Protein 8ANV (pdb70)

Solvent-accessible surface area: 9026 Å² total; per-residue (Å²): 186,108,61,47,51,12,35,86,71,2,27,35,36,1,1,24,0,0,4,0,0,23,57,2,15,123,61,125,52,18,58,60,35,11,70,84,4,0,125,113,30,88,171,48,117,140,17,125,34,7,92,105,7,4,126,24,22,62,79,64,96,47,8,0,54,120,233,119,139,62,59,41,18,35,82,106,0,27,33,30,1,0,28,0,0,3,0,0,20,30,2,16,122,53,126,40,19,48,109,42,10,74,99,14,0,106,92,17,47,152,48,124,140,19,142,32,6,106,116,13,6,102,40,17,57,82,65,115,53,4,0,82,130,179,19,56,105,44,0,25,105,0,53,121,51,49,132,56,81,118,38,0,31,69,0,61,145,41,52,133

Structure (mmCIF, N/CA/C/O backbone):
data_8ANV
#
_entry.id   8ANV
#
_cell.length_a   66.438
_cell.length_b   66.438
_cell.length_c   85.129
_cell.angle_alpha   90.000
_cell.angle_beta   90.000
_cell.angle_gamma   120.000
#
_symmetry.space_group_name_H-M   'P 32 2 1'
#
loop_
_entity.id
_entity.type
_entity.pdbx_description
1 polymer 'YopN. Phi3T_93'
2 polymer 'Arbitrium putative lysogeny regulator'
3 n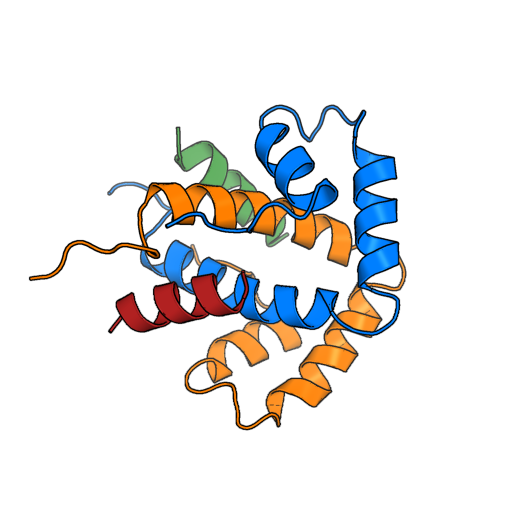on-polymer 'CALCIUM ION'
4 non-polymer 'NICKEL (II) ION'
5 water water
#
loop_
_atom_site.group_PDB
_atom_site.id
_atom_site.type_symbol
_atom_site.label_atom_id
_atom_site.label_alt_id
_atom_site.label_comp_id
_atom_site.label_asym_id
_atom_site.label_entity_id
_atom_site.label_seq_id
_atom_site.pdbx_PDB_ins_code
_atom_site.Cartn_x
_atom_site.Cartn_y
_atom_site.Cartn_z
_atom_site.occupancy
_atom_site.B_iso_or_equiv
_atom_site.auth_seq_id
_atom_site.auth_comp_id
_atom_site.auth_asym_id
_atom_site.auth_atom_id
_atom_site.pdbx_PDB_model_num
ATOM 1 N N . THR A 1 3 ? 17.10448 10.05235 37.57815 1.000 121.66710 2 THR A N 1
ATOM 2 C CA . THR A 1 3 ? 15.73724 9.73951 37.17406 1.000 123.23344 2 THR A CA 1
ATOM 3 C C . THR A 1 3 ? 14.74918 10.81357 37.65264 1.000 120.45614 2 THR A C 1
ATOM 4 O O . THR A 1 3 ? 13.72048 11.04834 37.00944 1.000 118.94886 2 THR A O 1
ATOM 8 N N . ASN A 1 4 ? 15.07366 11.47658 38.76949 1.000 119.27640 3 ASN A N 1
ATOM 9 C CA . ASN A 1 4 ? 14.24957 12.54151 39.34208 1.000 114.94316 3 ASN A CA 1
ATOM 10 C C . ASN A 1 4 ? 14.33290 13.86022 38.56972 1.000 109.42880 3 ASN A C 1
ATOM 11 O O . ASN A 1 4 ? 13.75877 14.85888 39.02136 1.000 110.94059 3 ASN A O 1
ATOM 13 N N . ASN A 1 5 ? 15.03207 13.89024 37.43680 1.000 104.48975 4 ASN A N 1
ATOM 14 C CA . ASN A 1 5 ? 15.12630 15.10793 36.64246 1.000 98.53772 4 ASN A CA 1
ATOM 15 C C . ASN A 1 5 ? 13.76771 15.46803 36.05219 1.000 94.48222 4 ASN A C 1
ATOM 16 O O . ASN A 1 5 ? 13.04997 14.60455 35.53934 1.000 93.54259 4 ASN A O 1
ATOM 21 N N . LYS A 1 6 ? 13.42389 16.75237 36.12378 1.000 93.50497 5 LYS A N 1
ATOM 22 C CA . LYS A 1 6 ? 12.20044 17.25933 35.52048 1.000 89.88083 5 LYS A CA 1
ATOM 23 C C . LYS A 1 6 ? 12.41510 17.77873 34.10436 1.000 91.47361 5 LYS A C 1
ATOM 24 O O . LYS A 1 6 ? 11.51410 17.66333 33.26428 1.000 91.12308 5 LYS A O 1
ATOM 26 N N . TYR A 1 7 ? 13.58965 18.32956 33.81735 1.000 87.97248 6 TYR A N 1
ATOM 27 C CA . TYR A 1 7 ? 13.87342 18.99493 32.55420 1.000 85.17423 6 TYR A CA 1
ATOM 28 C C . TYR A 1 7 ? 14.90384 18.25374 31.71854 1.000 80.93253 6 TYR A C 1
ATOM 29 O O . TYR A 1 7 ? 14.67577 18.01861 30.53058 1.000 75.20788 6 TYR A O 1
ATOM 38 N N . TYR A 1 8 ? 16.02740 17.85787 32.32379 1.000 84.55934 7 TYR A N 1
ATOM 39 C CA . TYR A 1 8 ? 17.07478 17.09970 31.63814 1.000 80.75542 7 TYR A CA 1
ATOM 40 C C . TYR A 1 8 ? 16.70340 15.61804 31.63751 1.000 78.69302 7 TYR A C 1
ATOM 41 O O . TYR A 1 8 ? 17.20755 14.80779 32.42081 1.000 79.74425 7 TYR A O 1
ATOM 50 N N . THR A 1 9 ? 15.81218 15.26461 30.71850 1.000 75.68617 8 THR A N 1
ATOM 51 C CA . THR A 1 9 ? 15.21196 13.94114 30.63480 1.000 76.39871 8 THR A CA 1
ATOM 52 C C . THR A 1 9 ? 15.51755 13.31047 29.28502 1.000 72.95653 8 THR A C 1
ATOM 53 O O . THR A 1 9 ? 15.86231 14.00088 28.31987 1.000 71.17186 8 THR A O 1
ATOM 57 N N . GLU A 1 10 ? 15.34932 11.98661 29.21238 1.000 71.61453 9 GLU A N 1
ATOM 58 C CA . GLU A 1 10 ? 15.74082 11.27990 27.99463 1.000 70.82418 9 GLU A CA 1
ATOM 59 C C . GLU A 1 10 ? 14.82929 11.62641 26.82441 1.000 66.77761 9 GLU A C 1
ATOM 60 O O . GLU A 1 10 ? 15.28952 11.72666 25.68144 1.000 66.86223 9 GLU A O 1
ATOM 66 N N . GLU A 1 11 ? 13.53442 11.80269 27.08220 1.000 69.67926 10 GLU A N 1
ATOM 67 C CA . GLU A 1 11 ? 12.64397 12.25622 26.02096 1.000 70.43260 10 GLU A CA 1
ATOM 68 C C . GLU A 1 11 ? 13.02434 13.65973 25.56561 1.000 64.22961 10 GLU A C 1
ATOM 69 O O . GLU A 1 11 ? 13.02376 13.95439 24.36353 1.000 63.26699 10 GLU A O 1
ATOM 71 N N . ASN A 1 12 ? 13.37303 14.53768 26.50740 1.000 67.21557 11 ASN A N 1
ATOM 72 C CA . ASN A 1 12 ? 13.76434 15.89220 26.11807 1.000 65.33064 11 ASN A CA 1
ATOM 73 C C . ASN A 1 12 ? 15.09643 15.88975 25.37123 1.000 60.69994 11 ASN A C 1
ATOM 74 O O . ASN A 1 12 ? 15.25223 16.60732 24.37505 1.000 59.82669 11 ASN A O 1
ATOM 79 N N . LYS A 1 13 ? 16.04362 15.07000 25.82459 1.000 62.66953 12 LYS A N 1
ATOM 80 C CA . LYS A 1 13 ? 17.34260 14.95759 25.11378 1.000 62.01273 12 LYS A CA 1
ATOM 81 C C . LYS A 1 13 ? 17.05245 14.59845 23.66085 1.000 59.92992 12 LYS A C 1
ATOM 82 O O . LYS A 1 13 ? 17.63215 15.23565 22.77274 1.000 58.65197 12 LYS A O 1
ATOM 88 N N . LYS A 1 14 ? 16.18456 13.61619 23.44502 1.000 60.62661 13 LYS A N 1
ATOM 89 C CA . LYS A 1 14 ? 15.78535 13.20718 22.10308 1.000 60.34988 13 LYS A CA 1
ATOM 90 C C . LYS A 1 14 ? 15.24655 14.38645 21.29968 1.000 57.94745 13 LYS 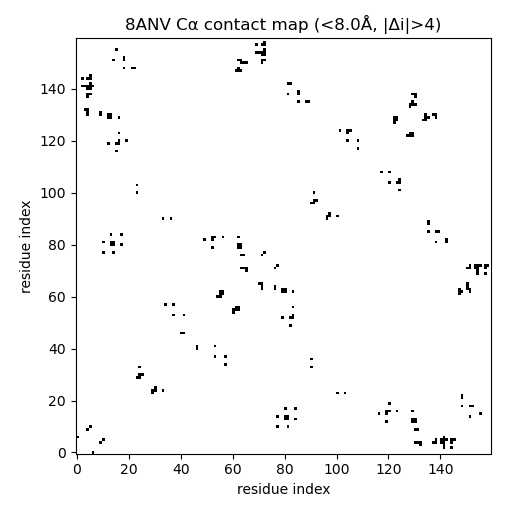A C 1
ATOM 91 O O . LYS A 1 14 ? 15.66791 14.61974 20.15667 1.000 52.72541 13 LYS A O 1
ATOM 94 N N . LYS A 1 15 ? 14.30918 15.14449 21.88835 1.000 58.69231 14 LYS A N 1
ATOM 95 C CA . LYS A 1 15 ? 13.71832 16.28384 21.18895 1.000 57.21240 14 LYS A CA 1
ATOM 96 C C . LYS A 1 15 ? 14.77633 17.32477 20.85879 1.000 55.42487 14 LYS A C 1
ATOM 97 O O . LYS A 1 15 ? 14.80897 17.85842 19.74064 1.000 51.47368 14 LYS A O 1
ATOM 103 N N . VAL A 1 16 ? 15.65649 17.62122 21.82181 1.000 57.02328 15 VAL A N 1
ATOM 104 C CA . VAL A 1 16 ? 16.72242 18.59617 21.59567 1.000 51.91214 15 VAL A CA 1
ATOM 105 C C . VAL A 1 16 ? 17.63014 18.13800 20.46291 1.000 48.32897 15 VAL A C 1
ATOM 106 O O . VAL A 1 16 ? 18.01798 18.92839 19.59373 1.000 44.42696 15 VAL A O 1
ATOM 110 N N . TRP A 1 17 ? 17.97794 16.84967 20.45032 1.000 51.44848 16 TRP A N 1
ATOM 111 C CA . TRP A 1 17 ? 18.85658 16.31856 19.41058 1.000 52.11289 16 TRP A CA 1
ATOM 112 C C . TRP A 1 17 ? 18.26194 16.52572 18.02845 1.000 49.76969 16 TRP A C 1
ATOM 113 O O . TRP A 1 17 ? 18.97040 16.89079 17.08143 1.000 44.37041 16 TRP A O 1
ATOM 124 N N . LYS A 1 18 ? 16.96271 16.25489 17.89236 1.000 47.20847 17 LYS A N 1
ATOM 125 C CA . LYS A 1 18 ? 16.31599 16.37812 16.59925 1.000 48.71226 17 LYS A CA 1
ATOM 126 C C . LYS A 1 18 ? 16.18539 17.83813 16.21581 1.000 45.80689 17 LYS A C 1
ATOM 127 O O . LYS A 1 18 ? 16.55990 18.23447 15.10375 1.000 42.90207 17 LYS A O 1
ATOM 133 N N . LYS A 1 19 ? 15.68504 18.65987 17.14652 1.000 45.97661 18 LYS A N 1
ATOM 134 C CA . LYS A 1 19 ? 15.57340 20.09090 16.89010 1.000 45.73504 18 LYS A CA 1
ATOM 135 C C . LYS A 1 19 ? 16.94300 20.69955 16.62709 1.000 46.43395 18 LYS A C 1
ATOM 136 O O . LYS A 1 19 ? 17.07596 21.62520 15.81785 1.000 43.80449 18 LYS A O 1
ATOM 142 N N . HIS A 1 20 ? 17.99042 20.16275 17.25738 1.000 45.60450 19 HIS A N 1
ATOM 143 C CA . HIS A 1 20 ? 19.31294 20.67243 16.92140 1.000 48.86737 19 HIS A CA 1
ATOM 144 C C . HIS A 1 20 ? 19.69681 20.33766 15.48754 1.000 47.25680 19 HIS A C 1
ATOM 145 O O . HIS A 1 20 ? 20.29967 21.17291 14.79738 1.000 46.22530 19 HIS A O 1
ATOM 152 N N . MET A 1 21 ? 19.36175 19.13384 15.00984 1.000 42.75891 20 MET A N 1
ATOM 153 C CA . MET A 1 21 ? 19.64767 18.85717 13.60696 1.000 47.00223 20 MET A CA 1
ATOM 154 C C . MET A 1 21 ? 18.89967 19.81561 12.70059 1.000 44.44507 20 MET A C 1
ATOM 155 O O . MET A 1 21 ? 19.46525 20.31081 11.72052 1.000 44.38968 20 MET A O 1
ATOM 160 N N . ILE A 1 22 ? 17.64792 20.13287 13.03434 1.000 43.97759 21 ILE A N 1
ATOM 161 C CA . ILE A 1 22 ? 16.87889 21.06035 12.21098 1.000 43.05848 21 ILE A CA 1
ATOM 162 C C . ILE A 1 22 ? 17.58915 22.41067 12.14069 1.000 45.66456 21 ILE A C 1
ATOM 163 O O . ILE A 1 22 ? 17.70286 23.03026 11.07553 1.000 40.66065 21 ILE A O 1
ATOM 168 N N . VAL A 1 23 ? 18.10344 22.87052 13.27662 1.000 45.09688 22 VAL A N 1
ATOM 169 C CA . VAL A 1 23 ? 18.76864 24.16692 13.33434 1.000 47.80273 22 VAL A CA 1
ATOM 170 C C . VAL A 1 23 ? 20.12570 24.14245 12.63251 1.000 49.46484 22 VAL A C 1
ATOM 171 O O . VAL A 1 23 ? 20.54572 25.15490 12.04728 1.000 46.28903 22 VAL A O 1
ATOM 175 N N . LEU A 1 24 ? 20.83864 23.00980 12.67492 1.000 47.62015 23 LEU A N 1
ATOM 176 C CA . LEU A 1 24 ? 22.14067 22.95040 12.01610 1.000 47.31954 23 LEU A CA 1
ATOM 177 C C . LEU A 1 24 ? 22.01105 23.15810 10.51703 1.000 47.23955 23 LEU A C 1
ATOM 178 O O . LEU A 1 24 ? 22.86873 23.79913 9.90095 1.000 49.59857 23 LEU A O 1
ATOM 183 N N . LYS A 1 25 ? 20.97260 22.58989 9.90306 1.000 44.15390 24 LYS A N 1
ATOM 184 C CA . LYS A 1 25 ? 20.80299 22.81264 8.47197 1.000 49.47390 24 LYS A CA 1
ATOM 185 C C . LYS A 1 25 ? 20.41337 24.25992 8.19151 1.000 49.87643 24 LYS A C 1
ATOM 186 O O . LYS A 1 25 ? 20.75200 24.79731 7.13040 1.000 52.69877 24 LYS A O 1
ATOM 192 N N . PHE A 1 26 ? 19.72385 24.91083 9.13224 1.000 45.31535 25 PHE A N 1
ATOM 193 C CA . PHE A 1 26 ? 19.48320 26.34202 9.00180 1.000 48.17583 25 PHE A CA 1
ATOM 194 C C . PHE A 1 26 ? 20.79292 27.11780 8.99675 1.000 46.97708 25 PHE A C 1
ATOM 195 O O . PHE A 1 26 ? 20.96389 28.04642 8.20250 1.000 42.06269 25 PHE A O 1
ATOM 203 N N . LEU A 1 27 ? 21.73846 26.74017 9.86397 1.000 43.74690 26 LEU A N 1
ATOM 204 C CA . LEU A 1 27 ? 23.00513 27.46000 9.90993 1.000 47.91427 26 LEU A CA 1
ATOM 205 C C . LEU A 1 27 ? 23.76520 27.36492 8.60205 1.000 49.85625 26 LEU A C 1
ATOM 206 O O . LEU A 1 27 ? 24.65399 28.18003 8.35693 1.000 56.63113 26 LEU A O 1
ATOM 211 N N . GLU A 1 28 ? 23.43941 26.39599 7.76228 1.000 49.22707 27 GLU A N 1
ATOM 212 C CA . GLU A 1 28 ? 24.06848 26.29503 6.45739 1.000 54.51706 27 GLU A CA 1
ATOM 213 C C . GLU A 1 28 ? 23.49952 27.28027 5.44804 1.000 56.52065 27 GLU A C 1
ATOM 214 O O . GLU A 1 28 ? 24.13287 27.51539 4.41605 1.000 61.37601 27 GLU A O 1
ATOM 220 N N . GLN A 1 29 ? 22.32002 27.84844 5.70773 1.000 54.74106 28 GLN A N 1
ATOM 221 C CA . GLN A 1 29 ? 21.67794 28.71677 4.73340 1.000 59.06830 28 GLN A CA 1
ATOM 222 C C . GLN A 1 29 ? 22.58409 29.91084 4.43218 1.000 56.23150 28 GLN A C 1
ATOM 223 O O . GLN A 1 29 ? 23.46031 30.24925 5.23319 1.000 59.39185 28 GLN A O 1
ATOM 229 N N . PRO A 1 30 ? 22.41283 30.54567 3.26897 1.000 60.94275 29 PRO A N 1
ATOM 230 C CA . PRO A 1 30 ? 23.35586 31.60568 2.87079 1.000 59.63945 29 PRO A CA 1
ATOM 231 C C . PRO A 1 30 ? 23.37880 32.74594 3.87947 1.000 57.37491 29 PRO A C 1
ATOM 232 O O . PRO A 1 30 ? 22.33629 33.31901 4.22917 1.000 51.69016 29 PRO A O 1
ATOM 236 N N . GLY A 1 31 ? 24.59004 33.06695 4.35653 1.000 54.67902 30 GLY A N 1
ATOM 237 C CA . GLY A 1 31 ? 24.79495 34.17402 5.26324 1.000 49.08106 30 GLY A CA 1
ATOM 238 C C . GLY A 1 31 ? 24.47549 33.86873 6.70828 1.000 50.47590 30 GLY A C 1
ATOM 239 O O . GLY A 1 31 ? 24.87210 34.64061 7.59811 1.000 50.06662 30 GLY A O 1
ATOM 240 N N . ILE A 1 32 ? 23.77044 32.77646 6.98151 1.000 50.31173 31 ILE A N 1
ATOM 241 C CA . ILE A 1 32 ? 23.45996 32.45214 8.36456 1.000 50.31753 31 ILE A CA 1
ATOM 242 C C . ILE A 1 32 ? 24.73048 32.02116 9.06684 1.000 49.04206 31 ILE A C 1
ATOM 243 O O . ILE A 1 32 ? 25.03675 32.46119 10.18476 1.000 45.23821 31 ILE A O 1
ATOM 248 N N . SER A 1 33 ? 25.50277 31.17125 8.39018 1.000 48.44747 32 SER A N 1
ATOM 249 C CA . SER A 1 33 ? 26.82233 30.76015 8.83246 1.000 53.17317 32 SER A CA 1
ATOM 250 C C . SER A 1 33 ? 27.66035 31.91952 9.35624 1.000 47.67662 32 SER A C 1
ATOM 251 O O . SER A 1 33 ? 28.10819 31.90743 10.51130 1.000 47.44607 32 SER A O 1
ATOM 254 N N . GLU A 1 34 ? 27.89939 32.92205 8.50098 1.000 48.29872 33 GLU A N 1
ATOM 255 C CA . GLU A 1 34 ? 28.76337 34.03636 8.88877 1.000 45.54315 33 GLU A CA 1
ATOM 256 C C . GLU A 1 34 ? 28.15000 34.86425 10.00846 1.000 44.82623 33 GLU A C 1
ATOM 257 O O . GLU A 1 34 ? 28.88641 35.40980 10.83940 1.000 44.61046 33 GLU A O 1
ATOM 259 N N . ALA A 1 35 ? 26.81812 34.99650 10.04126 1.000 44.78896 34 ALA A N 1
ATOM 260 C CA . ALA A 1 35 ? 26.18968 35.74339 11.12497 1.000 42.12274 34 ALA A CA 1
ATOM 261 C C . ALA A 1 35 ? 26.34283 35.00563 12.44919 1.000 43.55698 34 ALA A C 1
ATOM 262 O O . ALA A 1 35 ? 26.52429 35.63876 13.49904 1.000 43.71141 34 ALA A O 1
ATOM 264 N N . TYR A 1 36 ? 26.26359 33.66769 12.41357 1.000 41.56299 35 TYR A N 1
ATOM 265 C CA . TYR A 1 36 ? 26.46667 32.84284 13.60783 1.000 45.76019 35 TYR A CA 1
ATOM 266 C C . TYR A 1 36 ? 27.88973 32.97167 14.14497 1.000 45.68640 35 TYR A C 1
ATOM 267 O O . TYR A 1 36 ? 28.09175 33.16182 15.35294 1.000 42.38660 35 TYR A O 1
ATOM 276 N N . LEU A 1 37 ? 28.89571 32.83048 13.26813 1.000 44.42629 36 LEU A N 1
ATOM 277 C CA . LEU A 1 37 ? 30.27783 33.02132 13.70525 1.000 51.31389 36 LEU A CA 1
ATOM 278 C C . LEU A 1 37 ? 30.50507 34.42827 14.25088 1.000 48.68004 36 LEU A C 1
ATOM 279 O O . LEU A 1 37 ? 31.18311 34.60293 15.26891 1.000 41.15024 36 LEU A O 1
ATOM 284 N N . ASN A 1 38 ? 29.95510 35.44459 13.57752 1.000 47.07430 37 ASN A N 1
ATOM 285 C CA . ASN A 1 38 ? 30.01730 36.80868 14.09714 1.000 47.41589 37 ASN A CA 1
ATOM 286 C C . ASN A 1 38 ? 29.37924 36.92566 15.47903 1.000 46.35330 37 ASN A C 1
ATOM 287 O O . ASN A 1 38 ? 29.91077 37.61342 16.35290 1.000 49.13938 37 ASN A O 1
ATOM 292 N N . TYR A 1 39 ? 28.24858 36.25378 15.70608 1.000 47.80058 38 TYR A N 1
ATOM 293 C CA . TYR A 1 39 ? 27.62948 36.31473 17.02798 1.000 47.15501 38 TYR A CA 1
ATOM 294 C C . TYR 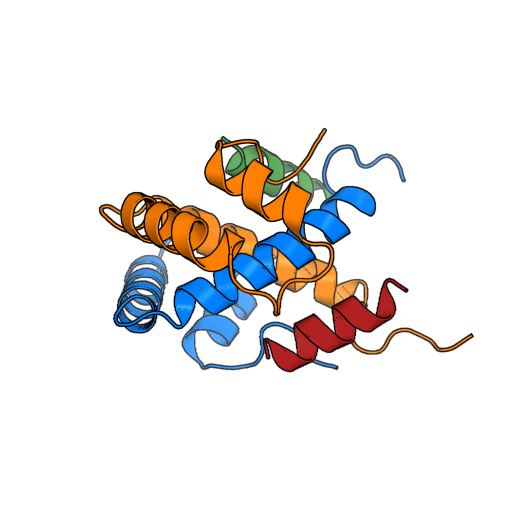A 1 39 ? 28.47567 35.58824 18.06829 1.000 45.71368 38 TYR A C 1
ATOM 295 O O . TYR A 1 39 ? 28.66500 36.08738 19.18218 1.000 50.78450 38 TYR A O 1
ATOM 304 N N . LEU A 1 40 ? 29.04464 34.43661 17.70969 1.000 46.27921 39 LEU A N 1
ATOM 305 C CA . LEU A 1 40 ? 29.96691 33.76801 18.62700 1.000 47.90935 39 LEU A CA 1
ATOM 306 C C . LEU A 1 40 ? 31.14071 34.67402 18.98489 1.000 50.17935 39 LEU A C 1
ATOM 307 O O . LEU A 1 40 ? 31.55961 34.72796 20.14892 1.000 48.22504 39 LEU A O 1
ATOM 312 N N . GLN A 1 41 ? 31.68950 35.38923 17.99175 1.000 48.41072 40 GLN A N 1
ATOM 313 C CA . GLN A 1 41 ? 32.71440 36.40035 18.25459 1.000 50.73745 40 GLN A CA 1
ATOM 314 C C . GLN A 1 41 ? 32.22124 37.43910 19.25924 1.000 52.86364 40 GLN A C 1
ATOM 315 O O . GLN A 1 41 ? 32.89537 37.70576 20.26224 1.000 51.52858 40 GLN A O 1
ATOM 321 N N . GLU A 1 42 ? 31.03983 38.04013 19.00792 1.000 48.68616 41 GLU A N 1
ATOM 322 C CA . GLU A 1 42 ? 30.50965 39.04288 19.93557 1.000 52.86381 41 GLU A CA 1
ATOM 323 C C . GLU A 1 42 ? 30.36996 38.49241 21.35070 1.000 54.11891 41 GLU A C 1
ATOM 324 O O . GLU A 1 42 ? 30.45255 39.25561 22.31550 1.000 63.21140 41 GLU A O 1
ATOM 330 N N . GLU A 1 43 ? 30.13474 37.19368 21.50104 1.000 52.45938 42 GLU A N 1
ATOM 331 C CA . GLU A 1 43 ? 29.77705 36.63138 22.79716 1.000 53.74208 42 GLU A CA 1
ATOM 332 C C . GLU A 1 43 ? 30.95642 36.06050 23.57547 1.000 54.12054 42 GLU A C 1
ATOM 333 O O . GLU A 1 43 ? 30.75986 35.61201 24.71057 1.000 56.73224 42 GLU A O 1
ATOM 339 N N . ILE A 1 44 ? 32.17151 36.08321 23.00961 1.000 54.32091 43 ILE A N 1
ATOM 340 C CA . ILE A 1 44 ? 33.27771 35.29034 23.55398 1.000 51.13838 43 ILE A CA 1
ATOM 341 C C . ILE A 1 44 ? 33.72001 35.79732 24.92489 1.000 49.90709 43 ILE A C 1
ATOM 342 O O . ILE A 1 44 ? 34.25819 35.02504 25.73018 1.000 53.94395 43 ILE A O 1
ATOM 347 N N . HIS A 1 45 ? 33.51317 37.08159 25.21850 1.000 51.31265 44 HIS A N 1
ATOM 348 C CA . HIS A 1 45 ? 33.91256 37.67658 26.49038 1.000 58.94690 44 HIS A CA 1
ATOM 349 C C . HIS A 1 45 ? 32.76752 37.77194 27.50521 1.000 60.56279 44 HIS A C 1
ATOM 350 O O . HIS A 1 45 ? 32.92202 38.44509 28.53504 1.000 59.64674 44 HIS A O 1
ATOM 357 N N . ASN A 1 46 ? 31.64692 37.09191 27.26026 1.000 58.21486 45 ASN A N 1
ATOM 358 C CA . ASN A 1 46 ? 30.41905 37.33326 28.00804 1.000 61.45274 45 ASN A CA 1
ATOM 359 C C . ASN A 1 46 ? 30.29000 36.36272 29.18230 1.000 65.23730 45 ASN A C 1
ATOM 360 O O . ASN A 1 46 ? 30.29489 35.14166 28.99365 1.000 63.34683 45 ASN A O 1
ATOM 365 N N . ASP A 1 47 ? 30.09937 36.92124 30.38112 1.000 66.00187 46 ASP A N 1
ATOM 366 C CA . ASP A 1 47 ? 30.04548 36.12663 31.60834 1.000 73.34553 46 ASP A CA 1
ATOM 367 C C . ASP A 1 47 ? 28.97947 35.03261 31.55252 1.000 77.74291 46 ASP A C 1
ATOM 368 O O . ASP A 1 47 ? 29.18838 33.93256 32.07586 1.000 77.13199 46 ASP A O 1
ATOM 373 N N . GLU A 1 48 ? 27.83679 35.29649 30.91730 1.000 75.99979 47 GLU A N 1
ATOM 374 C CA . GLU A 1 48 ? 26.76487 34.30549 30.93345 1.000 81.63399 47 GLU A CA 1
ATOM 375 C C . GLU A 1 48 ? 27.16972 32.98193 30.29187 1.000 71.83456 47 GLU A C 1
ATOM 376 O O . GLU A 1 48 ? 26.46177 31.98364 30.46707 1.000 71.80001 47 GLU A O 1
ATOM 382 N N . TRP A 1 49 ? 28.29376 32.93468 29.57603 1.000 70.62514 48 TRP A N 1
ATOM 383 C CA . TRP A 1 49 ? 28.72670 31.70609 28.92243 1.000 69.54252 48 TRP A CA 1
ATOM 384 C C . TRP A 1 49 ? 29.89097 31.01722 29.63877 1.000 69.93976 48 TRP A C 1
ATOM 385 O O . TRP A 1 49 ? 30.59832 30.22438 29.00509 1.000 68.70007 48 TRP A O 1
ATOM 396 N N . ILE A 1 50 ? 30.12608 31.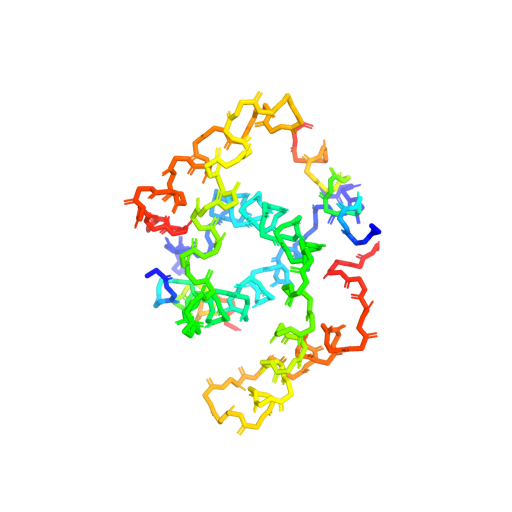30536 30.92872 1.000 67.66626 49 ILE A N 1
ATOM 397 C CA . ILE A 1 50 ? 31.09123 30.49268 31.67007 1.000 69.91125 49 ILE A CA 1
ATOM 398 C C . ILE A 1 50 ? 30.55090 29.06921 31.78441 1.000 73.82069 49 ILE A C 1
ATOM 399 O O . ILE A 1 50 ? 29.35766 28.84939 32.03432 1.000 72.41743 49 ILE A O 1
ATOM 404 N N . GLY A 1 51 ? 31.43501 28.09033 31.57680 1.000 72.55175 50 GLY A N 1
ATOM 405 C CA . GLY A 1 51 ? 31.04774 26.70565 31.45314 1.000 70.15509 50 GLY A CA 1
ATOM 406 C C . GLY A 1 51 ? 30.79749 26.25248 30.03524 1.000 66.95148 50 GLY A C 1
ATOM 407 O O . GLY A 1 51 ? 30.64440 25.04856 29.80257 1.000 68.98443 50 GLY A O 1
ATOM 408 N N . PHE A 1 52 ? 30.75747 27.17725 29.07897 1.000 63.41823 51 PHE A N 1
ATOM 409 C CA . PHE A 1 52 ? 30.50636 26.86208 27.68003 1.000 61.75263 51 PHE A CA 1
ATOM 410 C C . PHE A 1 52 ? 31.73169 27.09969 26.80012 1.000 61.06774 51 PHE A C 1
ATOM 411 O O . PHE A 1 52 ? 31.58598 27.25148 25.58106 1.000 59.38986 51 PHE A O 1
ATOM 419 N N . GLU A 1 53 ? 32.93565 27.13774 27.39026 1.000 57.60457 52 GLU A N 1
ATOM 420 C CA . GLU A 1 53 ? 34.13307 27.48441 26.61931 1.000 59.35798 52 GLU A CA 1
ATOM 421 C C . GLU A 1 53 ? 34.43822 26.42982 25.55765 1.000 56.08435 52 GLU A C 1
ATOM 422 O O . GLU A 1 53 ? 34.64967 26.75729 24.38258 1.000 54.75865 52 GLU A O 1
ATOM 428 N N . ASN A 1 54 ? 34.46399 25.15591 25.94901 1.000 52.98759 53 ASN A N 1
ATOM 429 C CA . ASN A 1 54 ? 34.76313 24.10636 24.98135 1.000 55.57698 53 ASN A CA 1
ATOM 430 C C . ASN A 1 54 ? 33.74225 24.08198 23.85023 1.000 53.16422 53 ASN A C 1
ATOM 431 O O . ASN A 1 54 ? 34.10920 23.87231 22.68733 1.000 51.50419 53 ASN A O 1
ATOM 436 N N . GLU A 1 55 ? 32.45743 24.32127 24.16600 1.000 52.21357 54 GLU A N 1
ATOM 437 C CA . GLU A 1 55 ? 31.42558 24.33593 23.12987 1.000 53.40658 54 GLU A CA 1
ATOM 438 C C . GLU A 1 55 ? 31.52784 25.57259 22.24553 1.000 52.01297 54 GLU A C 1
ATOM 439 O O . GLU A 1 55 ? 31.23692 25.49952 21.04551 1.000 51.55886 54 GLU A O 1
ATOM 445 N N . PHE A 1 56 ? 31.88984 26.72741 22.81324 1.000 51.35577 55 PHE A N 1
ATOM 446 C CA . PHE A 1 56 ? 32.17503 27.89191 21.97295 1.000 54.38470 55 PHE A CA 1
ATOM 447 C C . PHE A 1 56 ? 33.34788 27.60955 21.02617 1.000 53.39602 55 PHE A C 1
ATOM 448 O O . PHE A 1 56 ? 33.27229 27.88128 19.81909 1.000 52.32249 55 PHE A O 1
ATOM 456 N N . PHE A 1 57 ? 34.42327 27.02270 21.55347 1.000 49.11065 56 PHE A N 1
ATOM 457 C CA . PHE A 1 57 ? 35.61612 26.74536 20.74970 1.000 54.14063 56 PHE A CA 1
ATOM 458 C C . PHE A 1 57 ? 35.30434 25.76233 19.62894 1.000 52.57394 56 PHE A C 1
ATOM 459 O O . PHE A 1 57 ? 35.65471 25.99867 18.46592 1.000 51.96530 56 PHE A O 1
ATOM 467 N N . GLU A 1 58 ? 34.62329 24.67806 19.97217 1.000 52.83887 57 GLU A N 1
ATOM 468 C CA . GLU A 1 58 ? 34.26548 23.67410 18.94141 1.000 56.36361 57 GLU A CA 1
ATOM 469 C C . GLU A 1 58 ? 33.41324 24.33958 17.85311 1.000 53.97305 57 GLU A C 1
ATOM 470 O O . GLU A 1 58 ? 33.65214 24.07102 16.67122 1.000 55.44144 57 GLU A O 1
ATOM 476 N N . GLU A 1 59 ? 32.47398 25.19357 18.24775 1.000 49.31282 58 GLU A N 1
ATOM 477 C CA . GLU A 1 59 ? 31.55569 25.82514 17.26446 1.000 50.77246 58 GLU A CA 1
ATOM 478 C C . GLU A 1 59 ? 32.32471 26.80218 16.37228 1.000 48.57941 58 GLU A C 1
ATOM 479 O O . GLU A 1 59 ? 32.05488 26.82208 15.17024 1.000 47.80397 58 GLU A O 1
ATOM 485 N N . LEU A 1 60 ? 33.24636 27.57448 16.94817 1.000 44.53768 59 LEU A N 1
ATOM 486 C CA . LEU A 1 60 ? 33.98640 28.59057 16.15797 1.000 51.10346 59 LEU A CA 1
ATOM 487 C C . LEU A 1 60 ? 35.05788 27.91233 15.30230 1.000 52.15976 59 LEU A C 1
ATOM 488 O O . LEU A 1 60 ? 35.26745 28.37082 14.17820 1.000 55.11666 59 LEU A O 1
ATOM 493 N N . THR A 1 61 ? 35.68383 26.84789 15.80168 1.000 50.22394 60 THR A N 1
ATOM 494 C CA . THR A 1 61 ? 36.82134 26.21862 15.07600 1.000 54.30056 60 THR A CA 1
ATOM 495 C C . THR A 1 61 ? 36.33759 25.27276 13.97621 1.000 60.58378 60 THR A C 1
ATOM 496 O O . THR A 1 61 ? 37.15037 24.91576 13.11741 1.000 66.67592 60 THR A O 1
ATOM 500 N N . GLY A 1 62 ? 35.06523 24.88895 14.00516 1.000 69.57549 61 GLY A N 1
ATOM 501 C CA . GLY A 1 62 ? 34.53350 23.96416 12.99236 1.000 73.90970 61 GLY A CA 1
ATOM 502 C C . GLY A 1 62 ? 34.66411 22.53517 13.47078 1.000 76.03158 61 GLY A C 1
ATOM 503 O O . GLY A 1 62 ? 34.32435 21.62127 12.71500 1.000 82.99772 61 GLY A O 1
ATOM 504 N N . LYS A 1 63 ? 35.16080 22.36006 14.68489 1.000 73.56702 62 LYS A N 1
ATOM 505 C CA . LYS A 1 63 ? 35.24246 21.00314 15.26629 1.000 77.32969 62 LYS A CA 1
ATOM 506 C C . LYS A 1 63 ? 33.81892 20.42948 15.30028 1.000 85.49939 62 LYS A C 1
ATOM 507 O O . LYS A 1 63 ? 32.87659 21.18943 15.57294 1.000 83.48509 62 LYS A O 1
ATOM 513 N N . PRO A 1 64 ? 33.58173 19.11363 15.05162 1.000 81.41256 63 PRO A N 1
ATOM 514 C CA . PRO A 1 64 ? 32.21923 18.56887 14.97661 1.000 83.99400 63 PRO A CA 1
ATOM 515 C C . PRO A 1 64 ? 31.31826 18.76606 16.20044 1.000 81.63427 63 PRO A C 1
ATOM 516 O O . PRO A 1 64 ? 31.82317 18.81790 17.29749 1.000 78.77628 63 PRO A O 1
ATOM 520 N N . VAL A 1 65 ? 30.00434 18.82022 15.97526 1.000 83.24099 64 VAL A N 1
ATOM 521 C CA . VAL A 1 65 ? 29.02940 19.03944 17.08407 1.000 81.50920 64 VAL A CA 1
ATOM 522 C C . VAL A 1 65 ? 29.12118 17.85062 18.03342 1.000 82.65947 64 VAL A C 1
ATOM 523 O O . VAL A 1 65 ? 29.04822 18.06104 19.25336 1.000 79.88159 64 VAL A O 1
ATOM 527 N N . ILE A 1 66 ? 29.26714 16.65333 17.47378 1.000 86.82510 65 ILE A N 1
ATOM 528 C CA . ILE A 1 66 ? 29.44791 15.44940 18.33015 1.000 88.21008 65 ILE A CA 1
ATOM 529 C C . ILE A 1 66 ? 30.68728 14.70711 17.83551 1.000 89.86400 65 ILE A C 1
ATOM 530 O O . ILE A 1 66 ? 30.98951 14.79049 16.63753 1.000 91.90058 65 ILE A O 1
ATOM 535 N N . ASN A 1 67 ? 31.38353 14.02272 18.73580 1.000 89.10051 66 ASN A N 1
ATOM 536 C CA . ASN A 1 67 ? 32.54483 13.20652 18.31417 1.000 92.60619 66 ASN A CA 1
ATOM 537 C C . ASN A 1 67 ? 32.19443 11.74092 18.58055 1.000 96.95455 66 ASN A C 1
ATOM 538 O O . ASN A 1 67 ? 31.58704 11.46478 19.62955 1.000 95.63059 66 ASN A O 1
ATOM 543 N N . VAL A 1 68 ? 32.52672 10.85334 17.64384 1.000 99.77275 67 VAL A N 1
ATOM 544 C CA . VAL A 1 68 ? 32.19936 9.40569 17.79021 1.000 104.39692 67 VAL A CA 1
ATOM 545 C C . VAL A 1 68 ? 32.30480 9.00401 19.26734 1.000 103.38093 67 VAL A C 1
ATOM 546 O O . VAL A 1 68 ? 33.42081 9.08613 19.81946 1.000 110.14535 67 VAL A O 1
ATOM 550 N N . MET B 1 2 ? 23.79024 -6.55739 21.89922 1.000 123.56151 1 MET B N 1
ATOM 551 C CA . MET B 1 2 ? 23.30134 -5.20823 21.51165 1.000 116.33961 1 MET B CA 1
ATOM 552 C C . MET B 1 2 ? 24.50344 -4.28044 21.32629 1.000 113.73586 1 MET B C 1
ATOM 553 O O . MET B 1 2 ? 25.41779 -4.32476 22.17189 1.000 112.95384 1 MET B O 1
ATOM 558 N N . THR B 1 3 ? 24.49415 -3.47226 20.26342 1.000 114.27167 2 THR B N 1
ATOM 559 C CA . THR B 1 3 ? 25.64120 -2.57644 19.97508 1.000 113.60086 2 THR B CA 1
ATOM 560 C C . THR B 1 3 ? 25.63185 -1.39560 20.94528 1.000 111.92701 2 THR B C 1
ATOM 561 O O . THR B 1 3 ? 24.55205 -0.81141 21.13784 1.000 113.74667 2 THR B O 1
ATOM 565 N N . ASN B 1 4 ? 26.78117 -1.07092 21.54084 1.000 112.29577 3 ASN B N 1
ATOM 566 C CA . ASN B 1 4 ? 26.84677 0.14293 22.39202 1.000 104.18015 3 ASN B CA 1
ATOM 567 C C . ASN B 1 4 ? 26.81360 1.34309 21.44523 1.000 100.90715 3 ASN B C 1
ATOM 568 O O . ASN B 1 4 ? 27.44613 1.25914 20.37394 1.000 100.79488 3 ASN B O 1
ATOM 573 N N . ASN B 1 5 ? 26.10597 2.41317 21.81070 1.000 97.04480 4 ASN B N 1
ATOM 574 C CA . ASN B 1 5 ? 25.93279 3.54936 20.86496 1.000 92.07563 4 ASN B CA 1
ATOM 575 C C . ASN B 1 5 ? 27.26384 4.27213 20.64752 1.000 83.83633 4 ASN B C 1
ATOM 576 O O . ASN B 1 5 ? 27.96931 4.50583 21.63525 1.000 85.53959 4 ASN B O 1
ATOM 581 N N . LYS B 1 6 ? 27.57737 4.60127 19.39544 1.000 81.45259 5 LYS B N 1
ATOM 582 C CA . LYS B 1 6 ? 28.81537 5.30008 19.05702 1.000 81.35502 5 LYS B CA 1
ATOM 583 C C . LYS B 1 6 ? 28.63960 6.80014 18.91834 1.000 83.48472 5 LYS B C 1
ATOM 584 O O . LYS B 1 6 ? 29.59385 7.54592 19.14906 1.000 87.42380 5 LYS B O 1
ATOM 587 N N . TYR B 1 7 ? 27.44854 7.25944 18.55193 1.000 81.45604 6 TYR B N 1
ATOM 588 C CA . TYR B 1 7 ? 27.17775 8.67952 18.38827 1.000 76.41050 6 TYR B CA 1
ATOM 589 C C . TYR B 1 7 ? 26.16228 9.18455 19.39679 1.000 73.14543 6 TYR B C 1
ATOM 590 O O . TYR B 1 7 ? 26.42177 10.17539 20.08984 1.000 74.02539 6 TYR B O 1
ATOM 599 N N . TYR B 1 8 ? 25.01820 8.51776 19.51517 1.000 74.45033 7 TYR B N 1
ATOM 600 C CA . TYR B 1 8 ? 24.00969 8.89180 20.49766 1.000 71.81101 7 TYR B CA 1
ATOM 601 C C . TYR B 1 8 ? 24.41420 8.44549 21.89841 1.000 74.21984 7 TYR B C 1
ATOM 602 O O . TYR B 1 8 ? 23.66434 7.72553 22.56962 1.000 74.59147 7 TYR B O 1
ATOM 611 N N . THR B 1 9 ? 25.59847 8.85918 22.33298 1.000 71.11830 8 THR B N 1
ATOM 612 C CA . THR B 1 9 ? 26.10800 8.64686 23.67873 1.000 69.24347 8 THR B CA 1
ATOM 613 C C . THR B 1 9 ? 25.64462 9.76980 24.61011 1.000 68.72876 8 THR B C 1
ATOM 614 O O . THR B 1 9 ? 25.27664 10.86195 24.16844 1.000 66.21226 8 THR B O 1
ATOM 618 N N . GLU B 1 10 ? 25.68012 9.49558 25.92005 1.000 67.35872 9 GLU B N 1
ATOM 619 C CA . GLU B 1 10 ? 25.26273 10.50450 26.89539 1.000 70.15239 9 GLU B CA 1
ATOM 620 C C . GLU B 1 10 ? 26.18297 11.72532 26.89120 1.000 66.84484 9 GLU B C 1
ATOM 621 O O . GLU B 1 10 ? 25.72429 12.85237 27.11658 1.000 67.41554 9 GLU B O 1
ATOM 627 N N . GLU B 1 11 ? 27.48283 11.53210 26.64961 1.000 66.65431 10 GLU B N 1
ATOM 628 C CA . GLU B 1 11 ? 28.37104 12.68994 26.60343 1.000 67.46135 10 GLU B CA 1
ATOM 629 C C . GLU B 1 11 ? 28.05170 13.57220 25.40271 1.000 66.23342 10 GLU B C 1
ATOM 630 O O . GLU B 1 11 ? 28.19898 14.79916 25.47084 1.000 65.95276 10 GLU B O 1
ATOM 636 N N . ASN B 1 12 ? 27.59112 12.97647 24.30380 1.000 66.87977 11 ASN B N 1
ATOM 637 C CA . ASN B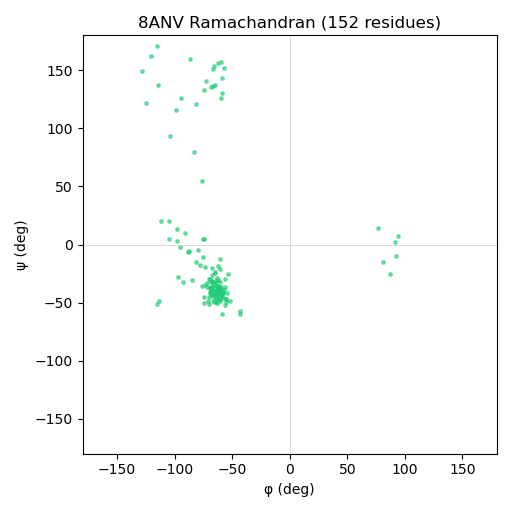 1 12 ? 27.19879 13.78273 23.15610 1.000 63.66279 11 ASN B CA 1
ATOM 638 C C . ASN B 1 12 ? 25.88104 14.49295 23.42078 1.000 64.17947 11 ASN B C 1
ATOM 639 O O . ASN B 1 12 ? 25.68008 15.63306 22.97705 1.000 64.14819 11 ASN B O 1
ATOM 644 N N . LYS B 1 13 ? 24.97222 13.84501 24.15106 1.000 64.50576 12 LYS B N 1
ATOM 645 C CA . LYS B 1 13 ? 23.71349 14.50520 24.47671 1.000 61.36307 12 LYS B CA 1
ATOM 646 C C . LYS B 1 13 ? 23.96408 15.77702 25.27081 1.000 61.88191 12 LYS B C 1
ATOM 647 O O . LYS B 1 13 ? 23.26520 16.78419 25.08627 1.000 58.54782 12 LYS B O 1
ATOM 653 N N . LYS B 1 14 ? 24.96845 15.75468 26.14838 1.000 59.86474 13 LYS B N 1
ATOM 654 C CA . LYS B 1 14 ? 25.30002 16.93549 26.93243 1.000 63.06788 13 LYS B CA 1
ATOM 655 C C . LYS B 1 14 ? 25.82886 18.05953 26.04439 1.000 60.58162 13 LYS B C 1
ATOM 656 O O . LYS B 1 14 ? 25.38614 19.20960 26.15977 1.000 58.61782 13 LYS B O 1
ATOM 659 N N . LYS B 1 15 ? 26.77942 17.74949 25.14993 1.000 58.98687 14 LYS B N 1
ATOM 660 C CA . LYS B 1 15 ? 27.34627 18.79551 24.30386 1.000 57.95872 14 LYS B CA 1
ATOM 661 C C . LYS B 1 15 ? 26.29898 19.37188 23.35840 1.000 54.67950 14 LYS B C 1
ATOM 662 O O . LYS B 1 15 ? 26.23714 20.59192 23.16863 1.000 53.41832 14 LYS B O 1
ATOM 668 N N . VAL B 1 16 ? 25.46356 18.51614 22.76662 1.000 50.01174 15 VAL B N 1
ATOM 669 C CA . VAL B 1 16 ? 24.39128 18.98649 21.89215 1.000 52.76278 15 VAL B CA 1
ATOM 670 C C . VAL B 1 16 ? 23.42278 19.89056 22.65671 1.000 51.71155 15 VAL B C 1
ATOM 671 O O . VAL B 1 16 ? 23.03079 20.96172 22.17606 1.000 46.70109 15 VAL B O 1
ATOM 675 N N . TRP B 1 17 ? 22.99620 19.45745 23.84382 1.000 51.64036 16 TRP B N 1
ATOM 676 C CA . TRP B 1 17 ? 22.16473 20.30247 24.70232 1.000 53.90614 16 TRP B CA 1
ATOM 677 C C . TRP B 1 17 ? 22.79310 21.67731 24.91928 1.000 53.47429 16 TRP B C 1
ATOM 678 O O . TRP B 1 17 ? 22.12624 22.71247 24.78473 1.000 47.63454 16 TRP B O 1
ATOM 689 N N . LYS B 1 18 ? 24.08126 21.69800 25.27873 1.000 52.54472 17 LYS B N 1
ATOM 690 C CA . LYS B 1 18 ? 24.75761 22.96283 25.52665 1.000 50.53858 17 LYS B CA 1
ATOM 691 C C . LYS B 1 18 ? 24.91022 23.76101 24.24072 1.000 48.71811 17 LYS B C 1
ATOM 692 O O . LYS B 1 18 ? 24.69646 24.97505 24.23101 1.000 49.67402 17 LYS B O 1
ATOM 698 N N . LYS B 1 19 ? 25.29062 23.09711 23.14744 1.000 47.77614 18 LYS B N 1
ATOM 699 C CA . LYS B 1 19 ? 25.41322 23.80429 21.88051 1.000 48.37700 18 LYS B CA 1
ATOM 700 C C . LYS B 1 19 ? 24.06313 24.32264 21.41817 1.000 49.47038 18 LYS B C 1
ATOM 701 O O . LYS B 1 19 ? 23.98506 25.37076 20.76737 1.000 48.03244 18 LYS B O 1
ATOM 707 N N . HIS B 1 20 ? 22.98413 23.60780 21.74951 1.000 47.16420 19 HIS B N 1
ATOM 708 C CA . HIS B 1 20 ? 21.66406 24.08312 21.36415 1.000 47.43512 19 HIS B CA 1
ATOM 709 C C . HIS B 1 20 ? 21.28863 25.35107 22.11152 1.000 47.26598 19 HIS B C 1
ATOM 710 O O . HIS B 1 20 ? 20.63656 26.23429 21.54694 1.000 45.26349 19 HIS B O 1
ATOM 717 N N . MET B 1 21 ? 21.67819 25.46279 23.38337 1.000 45.37198 20 MET B N 1
ATOM 718 C CA . MET B 1 21 ? 21.40574 26.70172 24.10369 1.000 47.71513 20 MET B CA 1
ATOM 719 C C . MET B 1 21 ? 22.12970 27.87968 23.46358 1.000 48.17193 20 MET B C 1
ATOM 720 O O . MET B 1 21 ? 21.59591 28.99779 23.43299 1.000 47.90896 20 MET B O 1
ATOM 725 N N . ILE B 1 22 ? 23.34344 27.65553 22.94802 1.000 47.54781 21 ILE B N 1
ATOM 726 C CA . ILE B 1 22 ? 24.08138 28.74749 22.31589 1.000 47.33039 21 ILE B CA 1
ATOM 727 C C . ILE B 1 22 ? 23.34795 29.22084 21.07028 1.000 48.13608 21 ILE B C 1
ATOM 728 O O . ILE B 1 22 ? 23.18608 30.42191 20.83654 1.000 45.26147 21 ILE B O 1
ATOM 733 N N . VAL B 1 23 ? 22.87842 28.27806 20.26132 1.000 46.11313 22 VAL B N 1
ATOM 734 C CA . VAL B 1 23 ? 22.14397 28.62940 19.05369 1.000 47.81106 22 VAL B CA 1
ATOM 735 C C . VAL B 1 23 ? 20.77622 29.24562 19.36238 1.000 48.28072 22 VAL B C 1
ATOM 736 O O . VAL B 1 23 ? 20.28707 30.09584 18.60272 1.000 47.38167 22 VAL B O 1
ATOM 740 N N . LEU B 1 24 ? 20.12361 28.83557 20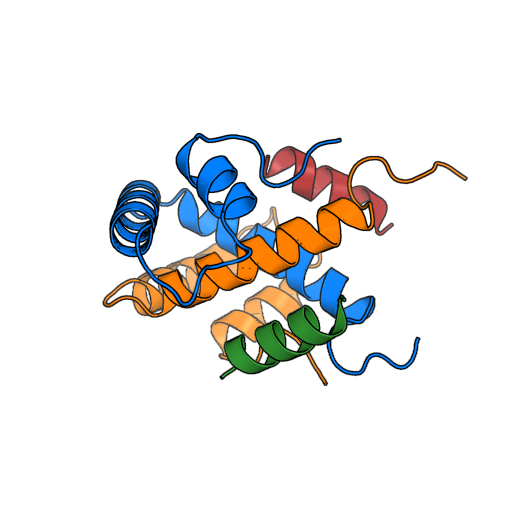.45159 1.000 46.21012 23 LEU B N 1
ATOM 741 C CA . LEU B 1 24 ? 18.85689 29.47576 20.81123 1.000 48.43117 23 LEU B CA 1
ATOM 742 C C . LEU B 1 24 ? 19.05226 30.97270 20.99939 1.000 51.02624 23 LEU B C 1
ATOM 743 O O . LEU B 1 24 ? 18.28220 31.78293 20.47285 1.000 45.73243 23 LEU B O 1
ATOM 748 N N . LYS B 1 25 ? 20.10065 31.36437 21.72801 1.000 47.78178 24 LYS B N 1
ATOM 749 C CA . LYS B 1 25 ? 20.31002 32.78329 21.93616 1.000 48.23823 24 LYS B CA 1
ATOM 750 C C . LYS B 1 25 ? 20.66660 33.46844 20.62712 1.000 47.71756 24 LYS B C 1
ATOM 751 O O . LYS B 1 25 ? 20.26372 34.60655 20.39547 1.000 51.92311 24 LYS B O 1
ATOM 754 N N . PHE B 1 26 ? 21.35308 32.76545 19.73071 1.000 44.66729 25 PHE B N 1
ATOM 755 C CA . PHE B 1 26 ? 21.60262 33.32562 18.40769 1.000 47.50161 25 PHE B CA 1
ATOM 756 C C . PHE B 1 26 ? 20.29836 33.61400 17.66730 1.000 48.81254 25 PHE B C 1
ATOM 757 O O . PHE B 1 26 ? 20.16730 34.66313 17.02552 1.000 45.19921 25 PHE B O 1
ATOM 765 N N . LEU B 1 27 ? 19.31423 32.70117 17.76957 1.000 48.73506 26 LEU B N 1
ATOM 766 C CA . LEU B 1 27 ? 18.05094 32.83354 17.03713 1.000 49.66546 26 LEU B CA 1
ATOM 767 C C . LEU B 1 27 ? 17.25338 34.05063 17.49266 1.000 52.72600 26 LEU B C 1
ATOM 768 O O . LEU B 1 27 ? 16.42515 34.56791 16.72910 1.000 58.94450 26 LEU B O 1
ATOM 773 N N . GLU B 1 28 ? 17.47599 34.51838 18.72565 1.000 48.16700 27 GLU B N 1
ATOM 774 C CA . GLU B 1 28 ? 16.85843 35.75843 19.18211 1.000 56.67928 27 GLU B CA 1
ATOM 775 C C . GLU B 1 28 ? 17.50343 37.00840 18.59304 1.000 58.24328 27 GLU B C 1
ATOM 776 O O . GLU B 1 28 ? 16.94972 38.09247 18.78246 1.000 59.83387 27 GLU B O 1
ATOM 782 N N . GLN B 1 29 ? 18.65212 36.89828 17.91954 1.000 57.61661 28 GLN B N 1
ATOM 783 C CA . GLN B 1 29 ? 19.31513 38.08523 17.40145 1.000 56.56278 28 GLN B CA 1
ATOM 784 C C . GLN B 1 29 ? 18.45679 38.72058 16.30592 1.000 59.21116 28 GLN B C 1
ATOM 785 O O . GLN B 1 29 ? 17.69736 38.02685 15.60913 1.000 61.46397 28 GLN B O 1
ATOM 791 N N . PRO B 1 30 ? 18.54498 40.04059 16.13410 1.000 58.71503 29 PRO B N 1
ATOM 792 C CA . PRO B 1 30 ? 17.60673 40.72493 15.22361 1.000 56.87319 29 PRO B CA 1
ATOM 793 C C . PRO B 1 30 ? 17.71001 40.17314 13.80847 1.000 62.71283 29 PRO B C 1
ATOM 794 O O . PRO B 1 30 ? 18.80575 40.00801 13.26198 1.000 60.50287 29 PRO B O 1
ATOM 798 N N . GLY B 1 31 ? 16.55770 39.84746 13.22891 1.000 60.14869 30 GLY B N 1
ATOM 799 C CA . GLY B 1 31 ? 16.50803 39.30269 11.89484 1.000 53.74809 30 GLY B CA 1
ATOM 800 C C . GLY B 1 31 ? 16.65470 37.80367 11.81754 1.000 53.36653 30 GLY B C 1
ATOM 801 O O . GLY B 1 31 ? 16.17517 37.20293 10.85464 1.000 52.58408 30 GLY B O 1
ATOM 802 N N . ILE B 1 32 ? 17.29699 37.17239 12.79816 1.000 52.95376 31 ILE B N 1
ATOM 803 C CA . ILE B 1 32 ? 17.56467 35.74335 12.69781 1.000 47.59922 31 ILE B CA 1
ATOM 804 C C . ILE B 1 32 ? 16.26857 34.94658 12.83623 1.000 50.95197 31 ILE B C 1
ATOM 805 O O . ILE B 1 32 ? 15.95904 34.08578 12.00022 1.000 44.43173 31 ILE B O 1
ATOM 810 N N . SER B 1 33 ? 15.49607 35.21956 13.88960 1.000 49.21126 32 SER B N 1
ATOM 811 C CA . SER B 1 33 ? 14.19601 34.56879 14.05505 1.000 50.98752 32 SER B CA 1
ATOM 812 C C . SER B 1 33 ? 13.41044 34.50316 12.75338 1.000 48.34944 32 SER B C 1
ATOM 813 O O . SER B 1 33 ? 13.02304 33.41731 12.31036 1.000 46.48048 32 SER B O 1
ATOM 816 N N . GLU B 1 34 ? 13.15241 35.66331 12.13068 1.000 50.35807 33 GLU B N 1
ATOM 817 C CA . GLU B 1 34 ? 12.28691 35.68868 10.95305 1.000 48.23221 33 GLU B CA 1
ATOM 818 C C . GLU B 1 34 ? 12.86926 34.84875 9.81366 1.000 50.48789 33 GLU B C 1
ATOM 819 O O . GLU B 1 34 ? 12.12783 34.13001 9.12786 1.000 42.78142 33 GLU B O 1
ATOM 825 N N . ALA B 1 35 ? 14.19918 34.91252 9.60411 1.000 44.00832 34 ALA B N 1
ATOM 826 C CA . ALA B 1 35 ? 14.82459 34.06156 8.59470 1.000 46.33315 34 ALA B CA 1
ATOM 827 C C . ALA B 1 35 ? 14.75346 32.59151 8.98249 1.000 45.79431 34 ALA B C 1
ATOM 828 O O . ALA B 1 35 ? 14.65291 31.71868 8.10539 1.000 44.23429 34 ALA B O 1
ATOM 830 N N . TYR B 1 36 ? 14.80296 32.29529 10.28342 1.000 41.66641 35 TYR B N 1
ATOM 831 C CA . TYR B 1 36 ? 14.58787 30.92226 10.72729 1.000 44.50041 35 TYR B CA 1
ATOM 832 C C . TYR B 1 36 ? 13.17963 30.45160 10.37481 1.000 45.90533 35 TYR B C 1
ATOM 833 O O . TYR B 1 36 ? 13.00117 29.38573 9.78371 1.000 41.52718 35 TYR B O 1
ATOM 842 N N . LEU B 1 37 ? 12.15894 31.23574 10.72437 1.000 42.92992 36 LEU B N 1
ATOM 843 C CA . LEU B 1 37 ? 10.79473 30.77705 10.46588 1.000 45.11507 36 LEU B CA 1
ATOM 844 C C . LEU B 1 37 ? 10.55706 30.59434 8.97095 1.000 47.57506 36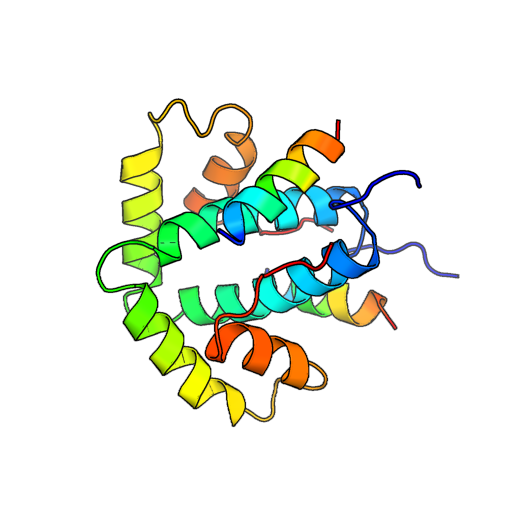 LEU B C 1
ATOM 845 O O . LEU B 1 37 ? 9.88170 29.64555 8.55208 1.000 45.21015 36 LEU B O 1
ATOM 850 N N . ASN B 1 38 ? 11.10589 31.49437 8.15186 1.000 45.76192 37 ASN B N 1
ATOM 851 C CA . ASN B 1 38 ? 11.04824 31.30262 6.70986 1.000 47.77081 37 ASN B CA 1
ATOM 852 C C . ASN B 1 38 ? 11.76280 30.03055 6.27934 1.000 45.79578 37 ASN B C 1
ATOM 853 O O . ASN B 1 38 ? 11.30928 29.35479 5.35443 1.000 46.01818 37 ASN B O 1
ATOM 858 N N . TYR B 1 39 ? 12.87401 29.68922 6.93381 1.000 45.25703 38 TYR B N 1
ATOM 859 C CA . TYR B 1 39 ? 13.54564 28.42514 6.63532 1.000 45.06446 38 TYR B CA 1
ATOM 860 C C . TYR B 1 39 ? 12.68057 27.22724 7.03549 1.000 46.40677 38 TYR B C 1
ATOM 861 O O . TYR B 1 39 ? 12.58406 26.24839 6.27937 1.000 46.04097 38 TYR B O 1
ATOM 870 N N . LEU B 1 40 ? 12.03108 27.28218 8.21178 1.000 44.18503 39 LEU B N 1
ATOM 8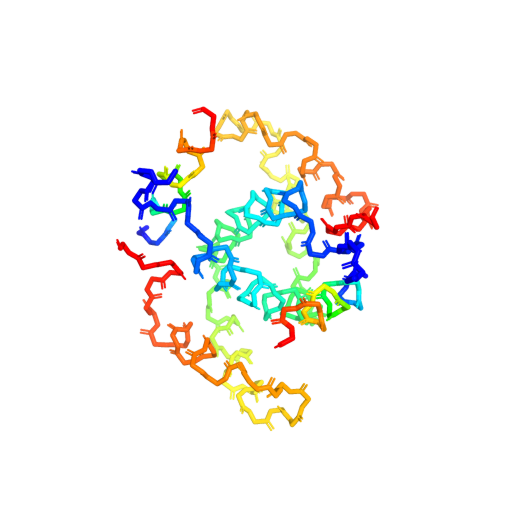71 C CA . LEU B 1 40 ? 11.15204 26.18029 8.61097 1.000 44.78528 39 LEU B CA 1
ATOM 872 C C . LEU B 1 40 ? 9.98859 26.02967 7.64444 1.000 46.11448 39 LEU B C 1
ATOM 873 O O . LEU B 1 40 ? 9.53326 24.90981 7.37845 1.000 47.24538 39 LEU B O 1
ATOM 878 N N . GLN B 1 41 ? 9.48559 27.14486 7.11684 1.000 43.08331 40 GLN B N 1
ATOM 879 C CA . GLN B 1 41 ? 8.37218 27.08223 6.18030 1.000 49.59808 40 GLN B CA 1
ATOM 880 C C . GLN B 1 41 ? 8.74649 26.30137 4.91902 1.000 50.30983 40 GLN B C 1
ATOM 881 O O . GLN B 1 41 ? 7.92511 25.53861 4.39924 1.000 43.34646 40 GLN B O 1
ATOM 887 N N . GLU B 1 42 ? 9.98931 26.42920 4.44651 1.000 48.69371 41 GLU B N 1
ATOM 888 C CA . GLU B 1 42 ? 10.43967 25.65230 3.29319 1.000 47.45042 41 GLU B CA 1
ATOM 889 C C . GLU B 1 42 ? 10.67854 24.19919 3.66885 1.000 45.52465 41 GLU B C 1
ATOM 890 O O . GLU B 1 42 ? 10.16108 23.28640 3.01392 1.000 44.07088 41 GLU B O 1
ATOM 893 N N . GLU B 1 43 ? 11.44495 23.97586 4.74149 1.000 44.27091 42 GLU B N 1
ATOM 894 C CA . GLU B 1 43 ? 11.95182 22.64571 5.05505 1.000 45.20633 42 GLU B CA 1
ATOM 895 C C . GLU B 1 43 ? 10.83976 21.65588 5.35436 1.000 47.18103 42 GLU B C 1
ATOM 896 O O . GLU B 1 43 ? 11.00743 20.45288 5.13909 1.000 43.80123 42 GLU B O 1
ATOM 902 N N . ILE B 1 44 ? 9.71807 22.14402 5.86292 1.000 43.30862 43 ILE B N 1
ATOM 903 C CA . ILE B 1 44 ? 8.56405 21.32919 6.19028 1.000 42.91996 43 ILE B CA 1
ATOM 904 C C . ILE B 1 44 ? 8.14337 20.48847 4.98532 1.000 43.71557 43 ILE B C 1
ATOM 905 O O . ILE B 1 44 ? 7.57722 19.40356 5.14938 1.000 40.80407 43 ILE B O 1
ATOM 910 N N . HIS B 1 45 ? 8.46794 20.95461 3.77526 1.000 45.25228 44 HIS B N 1
ATOM 911 C CA . HIS B 1 45 ? 8.19727 20.21786 2.54225 1.000 48.22314 44 HIS B CA 1
ATOM 912 C C . HIS B 1 45 ? 9.40089 19.43671 2.01461 1.000 43.23709 44 HIS B C 1
ATOM 913 O O . HIS B 1 45 ? 9.30732 18.82891 0.94655 1.000 42.27138 44 HIS B O 1
ATOM 920 N N . ASN B 1 46 ? 10.51419 19.43738 2.71914 1.000 44.81353 45 ASN B N 1
ATOM 921 C CA . ASN B 1 46 ? 11.71186 18.74422 2.25051 1.000 45.41392 45 ASN B CA 1
ATOM 922 C C . ASN B 1 46 ? 11.57271 17.26619 2.58433 1.000 47.68884 45 ASN B C 1
ATOM 923 O O . ASN B 1 46 ? 11.40314 16.90703 3.75234 1.000 46.84962 45 ASN B O 1
ATOM 928 N N . ASP B 1 47 ? 11.61311 16.41135 1.56717 1.000 47.15174 46 ASP B N 1
ATOM 929 C CA . ASP B 1 47 ? 11.33391 14.99437 1.75206 1.000 49.21953 46 ASP B CA 1
ATOM 930 C C . ASP B 1 47 ? 12.48904 14.22304 2.41344 1.000 50.47789 46 ASP B C 1
ATOM 931 O O . ASP B 1 47 ? 12.40884 12.99804 2.52727 1.000 59.15892 46 ASP B O 1
ATOM 936 N N . GLU B 1 48 ? 13.55934 14.88876 2.83009 1.000 53.47800 47 GLU B N 1
ATOM 937 C CA . GLU B 1 48 ? 14.67449 14.21643 3.48551 1.000 58.41562 47 GLU B CA 1
ATOM 938 C C . GLU B 1 48 ? 14.49511 14.09822 4.99757 1.000 58.88380 47 GLU B C 1
ATOM 939 O O . GLU B 1 48 ? 15.32527 13.45395 5.65511 1.000 62.34844 47 GLU B O 1
ATOM 945 N N . TRP B 1 49 ? 13.44747 14.70333 5.55211 1.000 54.09328 48 TRP B N 1
ATOM 946 C CA . TRP B 1 49 ? 13.19108 14.71915 6.99122 1.000 55.76291 48 TRP B CA 1
ATOM 947 C C . TRP B 1 49 ? 12.06902 13.73432 7.29154 1.000 59.85525 48 TRP B C 1
ATOM 948 O O . TRP B 1 49 ? 10.88306 14.06956 7.23610 1.000 66.04546 48 TRP B O 1
ATOM 959 N N . ILE B 1 50 ? 12.45692 12.51119 7.62517 1.000 60.70612 49 ILE B N 1
ATOM 960 C CA . ILE B 1 50 ? 11.53184 11.43432 7.94639 1.000 65.53426 49 ILE B CA 1
ATOM 961 C C . ILE B 1 50 ? 11.44347 11.34109 9.46741 1.000 63.68994 49 ILE B C 1
ATOM 962 O O . ILE B 1 50 ? 12.43770 11.03378 10.13594 1.000 66.86209 49 ILE B O 1
ATOM 967 N N . GLY B 1 51 ? 10.25676 11.60523 10.01696 1.000 63.45322 50 GLY B N 1
ATOM 968 C CA . GLY B 1 51 ? 10.02734 11.47004 11.44804 1.000 59.37732 50 GLY B CA 1
ATOM 969 C C . GLY B 1 51 ? 10.19894 12.73188 12.26417 1.000 55.58904 50 GLY B C 1
ATOM 970 O O . GLY B 1 51 ? 10.13945 12.66168 13.50219 1.000 52.81858 50 GLY B O 1
ATOM 971 N N . PHE B 1 52 ? 10.38489 13.88095 11.61328 1.000 52.54971 51 PHE B N 1
ATOM 972 C CA . PHE B 1 52 ? 10.64442 15.15379 12.26438 1.000 51.39633 51 PHE B CA 1
ATOM 973 C C . PHE B 1 52 ? 9.43059 16.07403 12.24805 1.000 53.49161 51 PHE B C 1
ATOM 974 O O . PHE B 1 52 ? 9.53000 17.22694 12.67520 1.000 47.80156 51 PHE B O 1
ATOM 982 N N . GLU B 1 53 ? 8.29028 15.59534 11.75146 1.000 55.16543 52 GLU B N 1
ATOM 983 C CA . GLU B 1 53 ? 7.16435 16.48660 11.49408 1.000 54.87188 52 GLU B CA 1
ATOM 984 C C . GLU B 1 53 ? 6.69903 17.19248 12.76340 1.000 53.54748 52 GLU B C 1
ATOM 985 O O . GLU B 1 53 ? 6.46627 18.40453 12.75569 1.000 51.81872 52 GLU B O 1
ATOM 991 N N . ASN B 1 54 ? 6.57836 16.45733 13.86933 1.000 55.07963 53 ASN B N 1
ATOM 992 C CA . ASN B 1 54 ? 6.14501 17.08021 15.11361 1.000 54.96827 53 ASN B CA 1
ATOM 993 C C . ASN B 1 54 ? 7.14041 18.13794 15.57236 1.000 51.77097 53 ASN B C 1
ATOM 994 O O . ASN B 1 54 ? 6.74184 19.20093 16.07371 1.000 50.83649 53 ASN B O 1
ATOM 999 N N . GLU B 1 55 ? 8.44228 17.87471 15.38477 1.000 50.42924 54 GLU B N 1
ATOM 1000 C CA . GLU B 1 55 ? 9.46663 18.83945 15.75949 1.000 48.19305 54 GLU B CA 1
ATOM 1001 C C . GLU B 1 55 ? 9.42149 20.06860 14.85471 1.000 47.79126 54 GLU B C 1
ATOM 1002 O O . GLU B 1 55 ? 9.52092 21.20450 15.33985 1.000 45.08277 54 GLU B O 1
ATOM 1008 N N . PHE B 1 56 ? 9.26989 19.86985 13.53974 1.000 46.29397 55 PHE B N 1
ATOM 1009 C CA . PHE B 1 56 ? 9.15674 21.02002 12.64698 1.000 47.03104 55 PHE B CA 1
ATOM 1010 C C . PHE B 1 56 ? 7.99409 21.92018 13.05562 1.000 47.10811 55 PHE B C 1
ATOM 1011 O O . PHE B 1 56 ? 8.11032 23.15216 13.03777 1.000 44.31489 55 PHE B O 1
ATOM 1019 N N . PHE B 1 57 ? 6.87815 21.33733 13.46600 1.000 46.76706 56 PHE B N 1
ATOM 1020 C CA . PHE B 1 57 ? 5.74845 22.21351 13.75762 1.000 47.96140 56 PHE B CA 1
ATOM 1021 C C . PHE B 1 57 ? 5.79416 22.77427 15.16770 1.000 46.61066 56 PHE B C 1
ATOM 1022 O O . PHE B 1 57 ? 5.33947 23.90332 15.38208 1.000 45.92506 56 PHE B O 1
ATOM 1030 N N . GLU B 1 58 ? 6.36542 22.04500 16.12633 1.000 47.15943 57 GLU B N 1
ATOM 1031 C CA . GLU B 1 58 ? 6.64209 22.65773 17.42132 1.000 46.70419 57 GLU B CA 1
ATOM 1032 C C . GLU B 1 58 ? 7.46927 23.92660 17.25317 1.000 47.27440 57 GLU B C 1
ATOM 1033 O O . GLU B 1 58 ? 7.19075 24.94655 17.89446 1.000 46.25415 57 GLU B O 1
ATOM 1039 N N . GLU B 1 59 ? 8.46489 23.89155 16.36174 1.000 44.78308 58 GLU B N 1
ATOM 1040 C CA . GLU B 1 59 ? 9.35203 25.03040 16.16655 1.000 47.87247 58 GLU B CA 1
ATOM 1041 C C . GLU B 1 59 ? 8.65092 26.14467 15.40603 1.000 47.38149 58 GLU B C 1
ATOM 1042 O O . GLU B 1 59 ? 8.77531 27.32558 15.75217 1.000 46.88522 58 GLU B O 1
ATOM 1048 N N . LEU B 1 60 ? 7.93840 25.78998 14.33828 1.000 45.14761 59 LEU B N 1
ATOM 1049 C CA . LEU B 1 60 ? 7.27226 26.80325 13.53073 1.000 48.57104 59 LEU B CA 1
ATOM 1050 C C . LEU B 1 60 ? 6.22875 27.55932 14.34630 1.000 51.82965 59 LEU B C 1
ATOM 1051 O O . LEU B 1 60 ? 6.06293 28.78038 14.19957 1.000 49.34014 59 LEU B O 1
ATOM 1056 N N . THR B 1 61 ? 5.49297 26.84432 15.19649 1.000 52.50154 60 THR B N 1
ATOM 1057 C CA . THR B 1 61 ? 4.41842 27.45741 15.96605 1.000 49.23466 60 THR B CA 1
ATOM 1058 C C . THR B 1 61 ? 4.89010 27.97910 17.31594 1.000 50.81381 60 THR B C 1
ATOM 1059 O O . THR B 1 61 ? 4.06053 28.36212 18.13935 1.000 53.13167 60 THR B O 1
ATOM 1063 N N . GLY B 1 62 ? 6.20121 28.02080 17.56038 1.000 52.38846 61 GLY B N 1
ATOM 1064 C CA . GLY B 1 62 ? 6.68985 28.67750 18.76328 1.000 52.69068 61 GLY B CA 1
ATOM 1065 C C . GLY B 1 62 ? 6.53525 27.90032 20.05222 1.000 54.18408 61 GLY B C 1
ATOM 1066 O O . GLY B 1 62 ? 6.66683 28.48412 21.13026 1.000 54.82938 61 GLY B O 1
ATOM 1067 N N . LYS B 1 63 ? 6.24196 26.60139 19.97713 1.000 58.69784 62 LYS B N 1
ATOM 1068 C CA . LYS B 1 63 ? 6.20330 25.74421 21.15601 1.000 56.49060 62 LYS B CA 1
ATOM 1069 C C . LYS B 1 63 ? 7.58457 25.68083 21.81941 1.000 56.63629 62 LYS B C 1
ATOM 1070 O O . LYS B 1 63 ? 8.61133 25.89073 21.16301 1.000 53.84182 62 LYS B O 1
ATOM 1076 N N . PRO B 1 64 ? 7.63206 25.37560 23.11934 1.000 57.72774 63 PRO B N 1
ATOM 1077 C CA . PRO B 1 64 ? 8.92434 25.28923 23.81678 1.000 57.97236 63 PRO B CA 1
ATOM 1078 C C . PRO B 1 64 ? 9.76189 24.14115 23.28623 1.000 60.55623 63 PRO B C 1
ATOM 1079 O O . PRO B 1 64 ? 9.23947 23.14634 22.77829 1.000 57.79550 63 PRO B O 1
ATOM 1083 N N . VAL B 1 65 ? 11.08497 24.28887 23.41169 1.000 55.53819 64 VAL B N 1
ATOM 1084 C CA . VAL B 1 65 ? 11.97853 23.28279 22.84615 1.000 58.88287 64 VAL B CA 1
ATOM 1085 C C . VAL B 1 65 ? 11.83458 21.95670 23.58699 1.000 57.96456 64 VAL B C 1
ATOM 1086 O O . VAL B 1 65 ? 11.78811 20.88881 22.96683 1.000 57.36614 64 VAL B O 1
ATOM 1090 N N . ILE B 1 66 ? 11.75616 21.99549 24.91503 1.000 60.41826 65 ILE B N 1
ATOM 1091 C CA . ILE B 1 66 ? 11.57725 20.78240 25.70391 1.000 64.95171 65 ILE B CA 1
ATOM 1092 C C . ILE B 1 66 ? 10.22457 20.85655 26.40650 1.000 72.68902 65 ILE B C 1
ATOM 1093 O O . ILE B 1 66 ? 9.54977 21.88868 26.40895 1.000 71.24160 65 ILE B O 1
ATOM 1098 N N . ASN B 1 67 ? 9.83260 19.73853 27.01048 1.000 71.03257 66 ASN B N 1
ATOM 1099 C CA . ASN B 1 67 ? 8.53686 19.63968 27.66502 1.000 79.59511 66 ASN B CA 1
ATOM 1100 C C . ASN B 1 67 ? 8.74339 19.20140 29.10786 1.000 80.37521 66 ASN B C 1
ATOM 1101 O O . ASN B 1 67 ? 9.33529 18.14624 29.35743 1.000 82.99265 66 ASN B O 1
ATOM 1106 N N . VAL B 1 68 ? 8.27395 20.02134 30.04719 1.000 82.40620 67 VAL B N 1
ATOM 1107 C CA . VAL B 1 68 ? 8.27549 19.68611 31.47114 1.000 89.94073 67 VAL B CA 1
ATOM 1108 C C . VAL B 1 68 ? 7.71932 18.27718 31.72014 1.000 95.49421 67 VAL B C 1
ATOM 1109 O O . VAL B 1 68 ? 7.88367 17.70397 32.80298 1.000 95.81019 67 VAL B O 1
ATOM 1113 N N . ILE C 2 10 ? 12.59037 32.03583 27.22685 1.000 84.09068 9 ILE C N 1
ATOM 1114 C CA . ILE C 2 10 ? 11.34267 31.33978 27.51159 1.000 85.21699 9 ILE C CA 1
ATOM 1115 C C . ILE C 2 10 ? 11.61354 29.82223 27.50653 1.000 87.09729 9 ILE C C 1
ATOM 1116 O O . ILE C 2 10 ? 11.76501 29.19359 28.56175 1.000 83.65679 9 ILE C O 1
ATOM 1121 N N . SER C 2 11 ? 11.67118 29.24276 26.30209 1.000 86.17373 10 SER C N 1
ATOM 1122 C CA . SER C 2 11 ? 12.16096 27.88009 26.14280 1.000 76.05465 10 SER C CA 1
ATOM 1123 C C . SER C 2 11 ? 13.65360 27.79633 26.44971 1.000 77.50866 10 SER C C 1
ATOM 1124 O O . SER C 2 11 ? 14.16818 26.71559 26.75597 1.000 77.84452 10 SER C O 1
ATOM 1127 N N . TYR C 2 12 ? 14.36280 28.92498 26.40134 1.000 78.21353 11 TYR C N 1
ATOM 1128 C CA . TYR C 2 12 ? 15.75191 28.90315 26.83666 1.000 76.04119 11 TYR C CA 1
ATOM 1129 C C . TYR C 2 12 ? 15.85334 28.65463 28.33885 1.000 76.03613 11 TYR C C 1
ATOM 1130 O O . TYR C 2 12 ? 16.76707 27.95676 28.78292 1.000 70.49525 11 TYR C O 1
ATOM 1139 N N . GLU C 2 13 ? 14.93559 29.20675 29.14648 1.000 82.15905 12 GLU C N 1
ATOM 1140 C CA . GLU C 2 13 ? 15.07194 28.99629 30.58866 1.000 79.77224 12 GLU C CA 1
ATOM 1141 C C . GLU C 2 13 ? 14.77192 27.55210 30.95226 1.000 76.17129 12 GLU C C 1
ATOM 1142 O O . GLU C 2 13 ? 15.31639 27.02283 31.92768 1.000 73.15573 12 GLU C O 1
ATOM 1148 N N . GLU C 2 14 ? 13.91252 26.89558 30.17706 1.000 74.01519 13 GLU C N 1
ATOM 1149 C CA . GLU C 2 14 ? 13.71904 25.46258 30.35740 1.000 76.31646 13 GLU C CA 1
ATOM 1150 C C . GLU C 2 14 ? 15.00363 24.69964 30.03235 1.000 71.43787 13 GLU C C 1
ATOM 1151 O O . GLU C 2 14 ? 15.41273 23.79914 30.77930 1.000 70.41028 13 GLU C O 1
ATOM 1157 N N . MET C 2 15 ? 15.66249 25.06571 28.92843 1.000 70.08803 14 MET C N 1
ATOM 1158 C CA . MET C 2 15 ? 16.96548 24.48671 28.61374 1.000 67.77182 14 MET C CA 1
ATOM 1159 C C . MET C 2 15 ? 17.93193 24.68816 29.77066 1.000 70.24932 14 MET C C 1
ATOM 1160 O O . MET C 2 15 ? 18.64011 23.76279 30.18276 1.000 66.59900 14 MET C O 1
ATOM 1165 N N . ALA C 2 16 ? 17.97883 25.91192 30.29524 1.000 67.75500 15 ALA C N 1
ATOM 1166 C CA . ALA C 2 16 ? 18.91830 26.24164 31.35551 1.000 70.25346 15 ALA C CA 1
ATOM 1167 C C . ALA C 2 16 ? 18.63192 25.43447 32.61049 1.000 74.06438 15 ALA C C 1
ATOM 1168 O O . ALA C 2 16 ? 19.55688 25.00801 33.30913 1.000 78.32445 15 ALA C O 1
ATOM 1170 N N . LYS C 2 17 ? 17.35326 25.21644 32.91336 1.000 73.63322 16 LYS C N 1
ATOM 1171 C CA . LYS C 2 17 ? 17.00068 24.41959 34.08153 1.000 77.47416 16 LYS C CA 1
ATOM 1172 C C . LYS C 2 17 ? 17.42020 22.96413 33.89522 1.000 78.44597 16 LYS C C 1
ATOM 1173 O O . LYS C 2 17 ? 17.89235 22.31707 34.83956 1.000 81.55939 16 LYS C O 1
ATOM 1179 N N . GLY C 2 18 ? 17.27991 22.43710 32.67541 1.000 76.12440 17 GLY C N 1
ATOM 1180 C CA . GLY C 2 18 ? 17.82246 21.11158 32.40106 1.000 77.88241 17 GLY C CA 1
ATOM 1181 C C . GLY C 2 18 ? 19.33377 21.05811 32.55699 1.000 79.22464 17 GLY C C 1
ATOM 1182 O O . GLY C 2 18 ? 19.88918 20.08778 33.09339 1.000 82.29947 17 GLY C O 1
ATOM 1183 N N . TYR C 2 19 ? 20.01973 22.10871 32.09751 1.000 76.42525 18 TYR C N 1
ATOM 1184 C CA . TYR C 2 19 ? 21.47123 22.18543 32.22488 1.000 74.73242 18 TYR C CA 1
ATOM 1185 C C . TYR C 2 19 ? 21.90100 22.14932 33.68868 1.000 84.67934 18 TYR C C 1
ATOM 1186 O O . TYR C 2 19 ? 22.81146 21.40361 34.06465 1.000 84.58440 18 TYR C O 1
ATOM 1195 N N . GLU C 2 20 ? 21.26790 22.97078 34.53016 1.000 83.17984 19 GLU C N 1
ATOM 1196 C CA . GLU C 2 20 ? 21.57255 22.92400 35.95826 1.000 83.19691 19 GLU C CA 1
ATOM 1197 C C . GLU C 2 20 ? 21.17440 21.58647 36.57036 1.000 86.71123 19 GLU C C 1
ATOM 1198 O O . GLU C 2 20 ? 21.73631 21.19804 37.60304 1.000 91.29123 19 GLU C O 1
ATOM 1204 N N . GLU C 2 21 ? 20.23029 20.87179 35.94725 1.000 83.81568 20 GLU C N 1
ATOM 1205 C CA . GLU C 2 21 ? 19.92757 19.50549 36.36503 1.000 87.29857 20 GLU C CA 1
ATOM 1206 C C . GLU C 2 21 ? 21.00343 18.50718 35.95100 1.000 85.07969 20 GLU C C 1
ATOM 1207 O O . GLU C 2 21 ? 21.03960 17.40188 36.50447 1.000 89.15894 20 GLU C O 1
ATOM 1213 N N . MET C 2 22 ? 21.84958 18.84557 34.97753 1.000 85.94622 21 MET C N 1
ATOM 1214 C CA . MET C 2 22 ? 22.91563 17.92826 34.57171 1.000 83.18105 21 MET C CA 1
ATOM 1215 C C . MET C 2 22 ? 23.83502 17.59779 35.73958 1.000 87.41111 21 MET C C 1
ATOM 1216 O O . MET C 2 22 ? 24.01455 16.42762 36.10053 1.000 87.50222 21 MET C O 1
ATOM 1221 N N . ALA C 2 23 ? 24.46363 18.62023 36.31219 1.000 88.60795 22 ALA C N 1
ATOM 1222 C CA . ALA C 2 23 ? 25.39715 18.43587 37.41635 1.000 93.46441 22 ALA C CA 1
ATOM 1223 C C . ALA C 2 23 ? 25.01007 19.33410 38.58735 1.000 95.37142 22 ALA C C 1
ATOM 1224 O O . ALA C 2 23 ? 23.86721 19.29543 39.05326 1.000 98.84114 22 ALA C O 1
ATOM 1226 N N . SER D 2 11 ? 29.36092 16.91509 10.29491 1.000 83.40413 10 SER F N 1
ATOM 1227 C CA . SER D 2 11 ? 28.85620 16.68065 11.67126 1.000 83.84587 10 SER F CA 1
ATOM 1228 C C . SER D 2 11 ? 27.34680 16.45026 11.62538 1.000 80.91810 10 SER F C 1
ATOM 1229 O O . SER D 2 11 ? 26.84830 15.71479 12.47869 1.000 79.34931 10 SER F O 1
ATOM 1232 N N . TYR D 2 12 ? 26.65310 17.06566 10.66805 1.000 82.65529 11 TYR F N 1
ATOM 1233 C CA . TYR D 2 12 ? 25.20760 16.76695 10.51331 1.000 78.88743 11 TYR F CA 1
ATOM 1234 C C . TYR D 2 12 ? 25.08799 15.27460 10.22316 1.000 80.47168 11 TYR F C 1
ATOM 1235 O O . TYR D 2 12 ? 24.18072 14.62826 10.76022 1.000 77.39416 11 TYR F O 1
ATOM 1244 N N . GLU D 2 13 ? 26.01624 14.75540 9.42436 1.000 79.86309 12 GLU F N 1
ATOM 1245 C CA . GLU D 2 13 ? 26.02573 13.31172 9.08314 1.000 81.88147 12 GLU F CA 1
ATOM 1246 C C . GLU D 2 13 ? 26.17501 12.50793 10.37373 1.000 73.85124 12 GLU F C 1
ATOM 1247 O O . GLU D 2 13 ? 25.48815 11.48744 10.51755 1.000 72.85467 12 GLU F O 1
ATOM 1253 N N . GLU D 2 14 ? 27.02966 12.97615 11.27801 1.000 76.30440 13 GLU F N 1
ATOM 1254 C CA . GLU D 2 14 ? 27.26811 12.26618 12.55543 1.000 76.73316 13 GLU F CA 1
ATOM 1255 C C . GLU D 2 14 ? 26.01509 12.36010 13.42798 1.000 74.55191 13 GLU F C 1
ATOM 1256 O O . GLU D 2 14 ? 25.64014 11.34492 14.02486 1.000 73.41733 13 GLU F O 1
ATOM 1262 N N . MET D 2 15 ? 25.37917 13.53033 13.47259 1.000 73.44282 14 MET F N 1
ATOM 1263 C CA . MET D 2 15 ? 24.12025 13.66908 14.24906 1.000 71.49483 14 MET F CA 1
ATOM 1264 C C . MET D 2 15 ? 23.07173 12.74776 13.62661 1.000 65.35163 14 MET F C 1
ATOM 1265 O O . MET D 2 15 ? 22.27653 12.16460 14.36756 1.000 64.34991 14 MET F O 1
ATOM 1270 N N . ALA D 2 16 ? 23.10079 12.62116 12.30586 1.000 66.94666 15 ALA F N 1
ATOM 1271 C CA . ALA D 2 16 ? 22.15433 11.72053 11.62239 1.000 68.92837 15 ALA F CA 1
ATOM 1272 C C . ALA D 2 16 ? 22.42165 10.27990 12.06122 1.000 74.80089 15 ALA F C 1
ATOM 1273 O O . ALA D 2 16 ? 21.46329 9.55818 12.36041 1.000 77.78860 15 ALA F O 1
ATOM 1275 N N . LYS D 2 17 ? 23.69194 9.88465 12.07825 1.000 72.15549 16 LYS F N 1
ATOM 1276 C CA . LYS D 2 17 ? 24.04540 8.51888 12.52796 1.000 73.72399 16 LYS F CA 1
ATOM 1277 C C . LYS D 2 17 ? 23.57185 8.38651 13.97112 1.000 75.71164 16 LYS F C 1
ATOM 1278 O O . LYS D 2 17 ? 22.99392 7.34919 14.30699 1.000 74.85554 16 LYS F O 1
ATOM 1284 N N . GLY D 2 18 ? 23.77454 9.42669 14.77316 1.000 74.40755 17 GLY F N 1
ATOM 1285 C CA . GLY D 2 18 ? 23.26408 9.33122 16.12724 1.000 71.02646 17 GLY F CA 1
ATOM 1286 C C . GLY D 2 18 ? 21.75682 9.19198 16.16418 1.000 72.62019 17 GLY F C 1
ATOM 1287 O O . GLY D 2 18 ? 21.20652 8.57874 17.08225 1.000 72.28848 17 GLY F O 1
ATOM 1288 N N . TYR D 2 19 ? 21.07305 9.76431 15.17493 1.000 69.02363 18 TYR F N 1
ATOM 1289 C CA . TYR D 2 19 ? 19.63370 9.55162 15.04004 1.000 69.19576 18 TYR F CA 1
ATOM 1290 C C . TYR D 2 19 ? 19.32421 8.11338 14.63174 1.000 75.37957 18 TYR F C 1
ATOM 1291 O O . TYR D 2 19 ? 18.33107 7.53203 15.08465 1.000 77.39715 18 TYR F O 1
ATOM 1300 N N . GLU D 2 20 ? 20.15435 7.52624 13.77005 1.000 75.68447 19 GLU F N 1
ATOM 1301 C CA . GLU D 2 20 ? 19.96093 6.12985 13.39270 1.000 80.38244 19 GLU F CA 1
ATOM 1302 C C . GLU D 2 20 ? 20.05200 5.19400 14.59452 1.000 81.09936 19 GLU F C 1
ATOM 1303 O O . GLU D 2 20 ? 19.52301 4.07584 14.54356 1.000 87.78645 19 GLU F O 1
ATOM 1309 N N . GLU D 2 21 ? 20.69155 5.63194 15.67582 1.000 81.97688 20 GLU F N 1
ATOM 1310 C CA . GLU D 2 21 ? 20.84385 4.82597 16.87540 1.000 82.07570 20 GLU F CA 1
ATOM 1311 C C . GLU D 2 21 ? 19.68992 4.98694 17.86185 1.000 84.55587 20 GLU F C 1
ATOM 1312 O O . GLU D 2 21 ? 19.65741 4.26593 18.86523 1.000 88.65842 20 GLU F O 1
ATOM 1318 N N . MET D 2 22 ? 18.74561 5.90217 17.61888 1.000 80.99364 21 MET F N 1
ATOM 1319 C CA . MET D 2 22 ? 17.53946 5.92091 18.44059 1.000 82.49355 21 MET F CA 1
ATOM 1320 C C . MET D 2 22 ? 16.53466 4.85987 18.00842 1.000 91.12242 21 MET F C 1
ATOM 1321 O O . MET D 2 22 ? 15.50423 4.70200 18.67851 1.000 93.31218 21 MET F O 1
ATOM 1326 N N . ALA D 2 23 ? 16.82561 4.14324 16.91586 1.000 91.40955 22 ALA F N 1
ATOM 1327 C CA . ALA D 2 23 ? 16.08862 2.97162 16.42896 1.000 94.91953 22 ALA F CA 1
ATOM 1328 C C . ALA D 2 23 ? 14.58964 3.01882 16.69955 1.000 100.71296 22 ALA F C 1
ATOM 1329 O O . ALA D 2 23 ? 14.02283 2.07490 17.25225 1.000 101.36179 22 ALA F O 1
#

Organism: Bacillus phage phi3T (NCBI:txid10736)

Nearest PDB structures (foldseek):
  8anv-assembly1_B  TM=9.857E-01  e=5.020E-08  Bacillus phage phi3T
  8anu-assembly1_A  TM=9.488E-01  e=1.730E-07  Bacillus phage phi3T
  8ant-assembly1_A  TM=9.557E-01  e=5.964E-07  Bacillus phage phi3T
  8c8e-assembly1_A  TM=9.321E-01  e=5.964E-07  Bacillus phage phi3T
  8anv-assembly1_B  TM=1.015E+00  e=9.306E-11  Bacillus phage phi3T

Secondary structure (DSSP, 8-state):
---SSS-HHHHHHHHHHHHHHHHHHTSTTHHHHHHHHHHHHTT-GGGTT-HHHHHHHHHT--SS--/-PPPSSS-HHHHHHHHHHHHHHHHHHTSTTHHHHHHHHHHHHTT-TT-SS-HHHHHHHHTT--SS--/-HHHHHHHHHHHH-/-HHHHHHHHHTT-

Radius of gyration: 15.07 Å; Cα contacts (8 Å, |Δi|>4): 149; chains: 4; bounding box: 32×46×38 Å

Sequence (160 aa):
TNNKYYTEENKKKVWKKHMIVLKFLEQPGISEAYLNYLQEEIHNDEWIGFENEFFEELTGKPVINVMTNNKYYTEENKKKVWKKHMIVLKFLEQPGISEAYLNYLQEEIHNDEWIGFENEFFEELTGKPVINVISYEEMAKGYEEMASYEEMAKGYEEMA

B-factor: mean 63.96, std 17.58, range [38.2, 125.34]

Foldseek 3Di:
DPDDQPDPVNVVVCVVVVVVVVVVCVPPPSVVVVLVVLVVCVPPPVCVVCNVVSCCSNVVNDPDDD/DDDDDQPDPVNVVVVVVVVVVVVVVCPPPPNVVVVLVVLVVCCPPPVDDPCNVVSVCSNVVHDNDDD/DVVVVVVVVVVVVD/DVVVVVVVVVVVD